Protein AF-A0A6J8AVS1-F1 (afdb_monomer_lite)

Sequence (166 aa):
MSWNGSTTWIQAYTCNLENTSKINKPSDDSGCTNNATLWKTDASVERCPTADWITPVIAAFYMMLTNWLLLNIVIAMFSSRFERIQQKSEQKWRYYRHSVVIDYEHRIPSPLNFPFRILSVINYTTKHECCPCLGKKTQGNMENMLRKQRQFAKEIIEEEKHRNTK

Organism: Mytilus coruscus (NCBI:txid42192)

pLDDT: mean 72.13, std 14.32, range [34.81, 95.12]

InterPro domains:
  IPR050927 Transient receptor potential cation channel M [PTHR13800] (29-152)
  IPR056336 Calcium channel YVC1-like, C-terminal transmembrane domain [PF23317] (51-104)

Foldseek 3Di:
DDDPPPCVVVCVVVVVVVVVVVVPDDDPDAAEDCDPVPVVPDVRHHHPDDPPPVVVVVVVVVVVCVVVVVCVVVVVVCVVVCVVVVVVVVVVVVLVVVVVVVVVVVPDDPPCNVVVVVVVVVVCVVCCVPDVPPPPPVVVVVVVSVVVVVVVVVVVVVVVVVVVVD

Secondary structure (DSSP, 8-state):
-----SSHHHHHHHHHHHHHHHTTS--SS--EE--TTHHHH-TTSEEPPP--THHHHHHHHHHHHHHHHHHHHHHHHHHHHHHHHHHHHHHHHHHHHHHHHHHHHHSPPTTTHHHHHHHHHHHHHHHHTT-TTTTHHHHHHHHHHHHHHHHHHHHHHHHHHHHH--

Structure (mmCIF, N/CA/C/O backbone):
data_AF-A0A6J8AVS1-F1
#
_entry.id   AF-A0A6J8AVS1-F1
#
loop_
_atom_site.group_PDB
_atom_site.id
_atom_site.type_symbol
_atom_site.label_atom_id
_atom_site.label_alt_id
_atom_site.label_comp_id
_atom_site.label_asym_id
_atom_site.label_entity_id
_atom_site.label_seq_id
_atom_site.pdbx_PDB_ins_code
_atom_site.Cartn_x
_atom_site.Cartn_y
_atom_site.Cartn_z
_atom_site.occupancy
_atom_site.B_iso_or_equiv
_atom_site.auth_seq_id
_atom_site.auth_comp_id
_atom_site.auth_asym_id
_atom_site.auth_atom_id
_atom_site.pdbx_PDB_model_num
ATOM 1 N N . MET A 1 1 ? 16.520 35.085 -11.292 1.00 43.22 1 MET A N 1
ATOM 2 C CA . MET A 1 1 ? 16.079 33.714 -10.959 1.00 43.22 1 MET A CA 1
ATOM 3 C C . MET A 1 1 ? 15.176 33.206 -12.070 1.00 43.22 1 MET A C 1
ATOM 5 O O . MET A 1 1 ? 14.016 33.579 -12.100 1.00 43.22 1 MET A O 1
ATOM 9 N N . SER A 1 2 ? 15.682 32.369 -12.969 1.00 34.81 2 SER A N 1
ATOM 10 C CA . SER A 1 2 ? 14.873 31.294 -13.551 1.00 34.81 2 SER A CA 1
ATOM 11 C C . SER A 1 2 ? 15.814 30.222 -14.077 1.00 34.81 2 SER A C 1
ATOM 13 O O . SER A 1 2 ? 16.728 30.484 -14.855 1.00 34.81 2 SER A O 1
ATOM 15 N N . TRP A 1 3 ? 15.604 29.029 -13.549 1.00 43.34 3 TRP A N 1
ATOM 16 C CA . TRP A 1 3 ? 16.320 27.807 -13.841 1.00 43.34 3 TRP A CA 1
ATOM 17 C C . TRP A 1 3 ? 16.033 27.348 -15.273 1.00 43.34 3 TRP A C 1
ATOM 19 O O . TRP A 1 3 ? 14.910 26.957 -15.558 1.00 43.34 3 TRP A O 1
ATOM 29 N N . ASN A 1 4 ? 17.049 27.310 -16.136 1.00 40.53 4 ASN A N 1
ATOM 30 C CA . ASN A 1 4 ? 17.032 26.506 -17.364 1.00 40.53 4 ASN A CA 1
ATOM 31 C C . ASN A 1 4 ? 18.057 25.370 -17.221 1.00 40.53 4 ASN A C 1
ATOM 33 O O . ASN A 1 4 ? 19.036 25.283 -17.951 1.00 40.53 4 ASN A O 1
ATOM 37 N N . GLY A 1 5 ? 17.856 24.529 -16.203 1.00 47.66 5 GLY A N 1
ATOM 38 C CA . GLY A 1 5 ? 18.714 23.382 -15.881 1.00 47.66 5 GLY A CA 1
ATOM 39 C C . GLY A 1 5 ? 18.249 22.053 -16.484 1.00 47.66 5 GLY A C 1
ATOM 40 O O . GLY A 1 5 ? 18.696 21.004 -16.033 1.00 47.66 5 GLY A O 1
ATOM 41 N N . SER A 1 6 ? 17.334 22.067 -17.460 1.00 53.06 6 SER A N 1
ATOM 42 C CA . SER A 1 6 ? 16.682 20.836 -17.949 1.00 53.06 6 SER A CA 1
ATOM 43 C C . SER A 1 6 ? 16.714 20.648 -19.469 1.00 53.06 6 SER A C 1
ATOM 45 O O . SER A 1 6 ? 16.380 19.567 -19.943 1.00 53.06 6 SER A O 1
ATOM 47 N N . THR A 1 7 ? 17.167 21.635 -20.248 1.00 55.84 7 THR A N 1
ATOM 48 C CA . THR A 1 7 ? 17.298 21.500 -21.712 1.00 55.84 7 THR A CA 1
ATOM 49 C C . THR A 1 7 ? 18.702 21.098 -22.159 1.00 55.84 7 THR A C 1
ATOM 51 O O . THR A 1 7 ? 18.880 20.713 -23.309 1.00 55.84 7 THR A O 1
ATOM 54 N N . THR A 1 8 ? 19.695 21.109 -21.266 1.00 58.44 8 THR A N 1
ATOM 55 C CA . THR A 1 8 ? 21.106 20.883 -21.621 1.00 58.44 8 THR A CA 1
ATOM 56 C C . THR A 1 8 ? 21.392 19.454 -22.073 1.00 58.44 8 THR A C 1
ATOM 58 O O . THR A 1 8 ? 22.116 19.269 -23.044 1.00 58.44 8 THR A O 1
ATOM 61 N N . TRP A 1 9 ? 20.789 18.441 -21.446 1.00 55.81 9 TRP A N 1
ATOM 62 C CA . TRP A 1 9 ? 21.009 17.044 -21.838 1.00 55.81 9 TRP A CA 1
ATOM 63 C C . TRP A 1 9 ? 20.264 16.686 -23.126 1.00 55.81 9 TRP A C 1
ATOM 65 O O . TRP A 1 9 ? 20.851 16.073 -24.006 1.00 55.81 9 TRP A O 1
ATOM 75 N N . ILE A 1 10 ? 19.007 17.116 -23.292 1.00 56.44 10 ILE A N 1
ATOM 76 C CA . ILE A 1 10 ? 18.234 16.842 -24.517 1.00 56.44 10 ILE A CA 1
ATOM 77 C C . ILE A 1 10 ? 18.829 17.600 -25.713 1.00 56.44 10 ILE A C 1
ATOM 79 O O . ILE A 1 10 ? 18.977 16.998 -26.771 1.00 56.44 10 ILE A O 1
ATOM 83 N N . GLN A 1 11 ? 19.260 18.861 -25.539 1.00 56.09 11 GLN A N 1
ATOM 84 C CA . GLN A 1 11 ? 20.014 19.590 -26.571 1.00 56.09 11 GLN A CA 1
ATOM 85 C C . GLN A 1 11 ? 21.387 18.964 -26.841 1.00 56.09 11 GLN A C 1
ATOM 87 O O . GLN A 1 11 ? 21.828 18.977 -27.984 1.00 56.09 11 GLN A O 1
ATOM 92 N N . ALA A 1 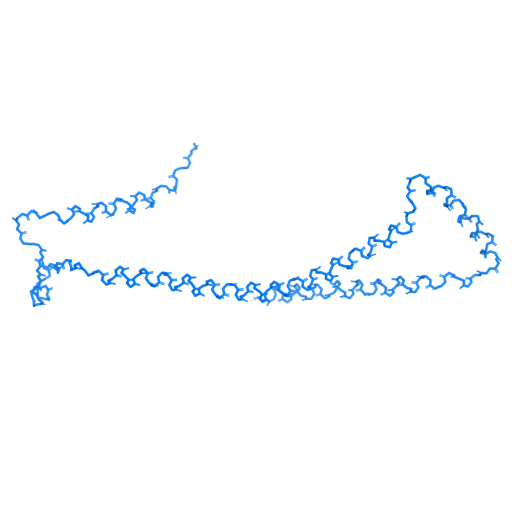12 ? 22.058 18.381 -25.842 1.00 56.91 12 ALA A N 1
ATOM 93 C CA . ALA A 1 12 ? 23.293 17.633 -26.070 1.00 56.91 12 ALA A CA 1
ATOM 94 C C . ALA A 1 12 ? 23.039 16.348 -26.876 1.00 56.91 12 ALA A C 1
ATOM 96 O O . ALA A 1 12 ? 23.801 16.058 -27.792 1.00 56.91 12 ALA A O 1
ATOM 97 N N . TYR A 1 13 ? 21.953 15.615 -26.608 1.00 59.22 13 TYR A N 1
ATOM 98 C CA . TYR A 1 13 ? 21.587 14.418 -27.373 1.00 59.22 13 TYR A CA 1
ATOM 99 C C . TYR A 1 13 ? 21.151 14.742 -28.811 1.00 59.22 13 TYR A C 1
ATOM 101 O O . TYR A 1 13 ? 21.580 14.051 -29.734 1.00 59.22 13 TYR A O 1
ATOM 109 N N . THR A 1 14 ? 20.364 15.801 -29.039 1.00 60.94 14 THR A N 1
ATOM 110 C CA . THR A 1 14 ? 19.977 16.212 -30.403 1.00 60.94 14 THR A CA 1
ATOM 111 C C . THR A 1 14 ? 21.140 16.823 -31.183 1.00 60.94 14 THR A C 1
ATOM 113 O O . THR A 1 14 ? 21.287 16.529 -32.366 1.00 60.94 14 THR A O 1
ATOM 116 N N . CYS A 1 15 ? 22.031 17.575 -30.528 1.00 55.81 15 CYS A N 1
ATOM 117 C CA . CYS A 1 15 ? 23.259 18.073 -31.154 1.00 55.81 15 CYS A CA 1
ATOM 118 C C . CYS A 1 15 ? 24.214 16.920 -31.524 1.00 55.81 15 CYS A C 1
ATOM 120 O O . CYS A 1 15 ? 24.827 16.953 -32.584 1.00 55.81 15 CYS A O 1
ATOM 122 N N . ASN A 1 16 ? 24.290 15.854 -30.716 1.00 55.53 16 ASN A N 1
ATOM 123 C CA . ASN A 1 16 ? 25.133 14.683 -30.998 1.00 55.53 16 ASN A CA 1
ATOM 124 C C . ASN A 1 16 ? 24.580 13.801 -32.147 1.00 55.53 16 ASN A C 1
ATOM 126 O O . ASN A 1 16 ? 25.341 13.266 -32.956 1.00 55.53 16 ASN A O 1
ATOM 130 N N . LEU A 1 17 ? 23.252 13.712 -32.290 1.00 55.28 17 LEU A N 1
ATOM 131 C CA . LEU A 1 17 ? 22.597 13.076 -33.447 1.00 55.28 17 LEU A CA 1
ATOM 132 C C . LEU A 1 17 ? 22.818 13.857 -34.753 1.00 55.28 17 LEU A C 1
ATOM 134 O O . LEU A 1 17 ? 23.035 13.260 -35.805 1.00 55.28 17 LEU A O 1
ATOM 138 N N . GLU A 1 18 ? 22.828 15.190 -34.703 1.00 47.97 18 GLU A N 1
ATOM 139 C CA . GLU A 1 18 ? 23.113 16.001 -35.890 1.00 47.97 18 GLU A CA 1
ATOM 140 C C . GLU A 1 18 ? 24.612 15.997 -36.253 1.00 47.97 18 GLU A C 1
ATOM 142 O O . GLU A 1 18 ? 24.965 15.972 -37.435 1.00 47.97 18 GLU A O 1
ATOM 147 N N . ASN A 1 19 ? 25.508 15.901 -35.264 1.00 46.56 19 ASN A N 1
ATOM 148 C CA . ASN A 1 19 ? 26.958 15.821 -35.483 1.00 46.56 19 ASN A CA 1
ATOM 149 C C . ASN A 1 19 ? 27.398 14.482 -36.106 1.00 46.56 19 ASN A C 1
ATOM 151 O O . ASN A 1 19 ? 28.250 14.461 -36.993 1.00 46.56 19 ASN A O 1
ATOM 155 N N . THR A 1 20 ? 26.766 13.366 -35.730 1.00 50.06 20 THR A N 1
ATOM 156 C CA . THR A 1 20 ? 27.009 12.052 -36.365 1.00 50.06 20 THR A CA 1
ATOM 157 C C . THR A 1 20 ? 26.531 11.995 -37.821 1.00 50.06 20 THR A C 1
ATOM 159 O O . THR A 1 20 ? 27.109 11.268 -38.632 1.00 50.06 20 THR A O 1
ATOM 162 N N . SER A 1 21 ? 25.541 12.815 -38.197 1.00 53.16 21 SER A N 1
ATOM 163 C CA . SER A 1 21 ? 25.112 12.955 -39.596 1.00 53.16 21 SER A CA 1
ATOM 164 C C . SER A 1 21 ? 26.088 13.780 -40.455 1.00 53.16 21 SER A C 1
ATOM 166 O O . SER A 1 21 ? 26.236 13.502 -41.644 1.00 53.16 21 SER A O 1
ATOM 168 N N . LYS A 1 22 ? 26.800 14.760 -39.868 1.00 43.81 22 LYS A N 1
ATOM 169 C CA . LYS A 1 22 ? 27.745 15.638 -40.588 1.00 43.81 22 LYS A CA 1
ATOM 170 C C . LYS A 1 22 ? 29.179 15.115 -40.673 1.00 43.81 22 LYS A C 1
ATOM 172 O O . LYS A 1 22 ? 29.875 15.495 -41.609 1.00 43.81 22 LYS A O 1
ATOM 177 N N . ILE A 1 23 ? 29.605 14.226 -39.774 1.00 51.81 23 ILE A N 1
ATOM 178 C CA . ILE A 1 23 ? 30.913 13.546 -39.879 1.00 51.81 23 ILE A CA 1
ATOM 179 C C . ILE A 1 23 ? 30.931 12.546 -41.059 1.00 51.81 23 ILE A C 1
ATOM 181 O O . ILE A 1 23 ? 31.988 12.238 -41.592 1.00 51.81 23 ILE A O 1
ATOM 185 N N . ASN A 1 24 ? 29.761 12.115 -41.550 1.00 54.03 24 ASN A N 1
ATOM 186 C CA . ASN A 1 24 ? 29.617 11.203 -42.694 1.00 54.03 24 ASN A CA 1
ATOM 187 C C . ASN A 1 24 ? 29.391 11.912 -44.047 1.00 54.03 24 ASN A C 1
ATOM 189 O O . ASN A 1 24 ? 28.766 11.347 -44.945 1.00 54.03 24 ASN A O 1
ATOM 193 N N . LYS A 1 25 ? 29.864 13.154 -44.222 1.00 38.75 25 LYS A N 1
ATOM 194 C CA . LYS A 1 25 ? 29.888 13.792 -45.548 1.00 38.75 25 LYS A CA 1
ATOM 195 C C . LYS A 1 25 ? 31.285 13.612 -46.155 1.00 38.75 25 LYS A C 1
ATOM 197 O O . LYS A 1 25 ? 32.230 14.154 -45.587 1.00 38.75 25 LYS A O 1
ATOM 202 N N . PRO A 1 26 ? 31.446 12.882 -47.275 1.00 43.34 26 PRO A N 1
ATOM 203 C CA . PRO A 1 26 ? 32.766 12.639 -47.834 1.00 43.34 26 PRO A CA 1
ATOM 204 C C . PRO A 1 26 ? 33.290 13.931 -48.469 1.00 43.34 26 PRO A C 1
ATOM 206 O O . PRO A 1 26 ? 32.757 14.413 -49.469 1.00 43.34 26 PRO A O 1
ATOM 209 N N . SER A 1 27 ? 34.327 14.507 -47.864 1.00 42.28 27 SER A N 1
ATOM 210 C CA . SER A 1 27 ? 35.405 15.117 -48.636 1.00 42.28 27 SER A CA 1
ATOM 211 C C . SER A 1 27 ? 36.085 13.995 -49.410 1.00 42.28 27 SER A C 1
ATOM 213 O O . SER A 1 27 ? 36.354 12.936 -48.845 1.00 42.28 27 SER A O 1
ATOM 215 N N . ASP A 1 28 ? 36.297 14.212 -50.697 1.00 51.41 28 ASP A N 1
ATOM 216 C CA . ASP A 1 28 ? 36.948 13.278 -51.608 1.00 51.41 28 ASP A CA 1
ATOM 217 C C . ASP A 1 28 ? 38.433 13.113 -51.212 1.00 51.41 28 ASP A C 1
ATOM 219 O O . ASP A 1 28 ? 39.284 13.829 -51.723 1.00 51.41 28 ASP A O 1
ATOM 223 N N . ASP A 1 29 ? 38.710 12.293 -50.185 1.00 50.62 29 ASP A N 1
ATOM 224 C CA . ASP A 1 29 ? 39.892 11.425 -50.053 1.00 50.62 29 ASP A CA 1
ATOM 225 C C . ASP A 1 29 ? 39.761 10.476 -48.830 1.00 50.62 29 ASP A C 1
ATOM 227 O O . ASP A 1 29 ? 39.445 10.883 -47.712 1.00 50.62 29 ASP A O 1
ATOM 231 N N . SER A 1 30 ? 39.969 9.183 -49.083 1.00 66.00 30 SER A N 1
ATOM 232 C CA . SER A 1 30 ? 39.959 7.988 -48.210 1.00 66.00 30 SER A CA 1
ATOM 233 C C . SER A 1 30 ? 40.000 8.151 -46.670 1.00 66.00 30 SER A C 1
ATOM 235 O O . SER A 1 30 ? 41.069 8.326 -46.089 1.00 66.00 30 SER A O 1
ATOM 237 N N . GLY A 1 31 ? 38.873 7.926 -45.981 1.00 72.25 31 GLY A N 1
ATOM 238 C CA . GLY A 1 31 ? 38.821 7.910 -44.504 1.00 72.25 31 GLY A CA 1
ATOM 239 C C . GLY A 1 31 ? 38.296 6.630 -43.843 1.00 72.25 31 GLY A C 1
ATOM 240 O O . GLY A 1 31 ? 38.308 6.537 -42.620 1.00 72.25 31 GLY A O 1
ATOM 241 N N . CYS A 1 32 ? 37.815 5.638 -44.599 1.00 75.00 32 CYS A N 1
ATOM 242 C CA . CYS A 1 32 ? 37.415 4.352 -44.027 1.00 75.00 32 CYS A CA 1
ATOM 243 C C . CYS A 1 32 ? 37.595 3.201 -45.028 1.00 75.00 32 CYS A C 1
ATOM 245 O O . CYS A 1 32 ? 37.513 3.402 -46.241 1.00 75.00 32 CYS A O 1
ATOM 247 N N . THR A 1 33 ? 37.846 1.983 -44.537 1.00 83.00 33 THR A N 1
ATOM 248 C CA . THR A 1 33 ? 38.022 0.780 -45.375 1.00 83.00 33 THR A CA 1
ATOM 249 C C . THR A 1 33 ? 37.132 -0.376 -44.922 1.00 83.00 33 THR A C 1
ATOM 251 O O . THR A 1 33 ? 36.891 -0.579 -43.731 1.00 83.00 33 THR A O 1
ATOM 254 N N . ASN A 1 34 ? 36.659 -1.175 -45.882 1.00 81.75 34 ASN A N 1
ATOM 255 C CA . ASN A 1 34 ? 35.909 -2.411 -45.625 1.00 81.75 34 ASN A CA 1
ATOM 256 C C . ASN A 1 34 ? 36.817 -3.653 -45.573 1.00 81.75 34 ASN A C 1
ATOM 258 O O . ASN A 1 34 ? 36.364 -4.737 -45.204 1.00 81.75 34 ASN A O 1
ATOM 262 N N . ASN A 1 35 ? 38.097 -3.521 -45.943 1.00 84.06 35 ASN A N 1
ATOM 263 C CA . ASN A 1 35 ? 39.018 -4.651 -45.988 1.00 84.06 35 ASN A CA 1
ATOM 264 C C . ASN A 1 35 ? 39.557 -4.987 -44.587 1.00 84.06 35 ASN A C 1
ATOM 266 O O . ASN A 1 35 ? 40.221 -4.166 -43.957 1.00 84.06 35 ASN A O 1
ATOM 270 N N . ALA A 1 36 ? 39.286 -6.216 -44.128 1.00 81.38 36 ALA A N 1
ATOM 271 C CA . ALA A 1 36 ? 39.588 -6.718 -42.787 1.00 81.38 36 ALA A CA 1
ATOM 272 C C . ALA A 1 36 ? 41.060 -6.637 -42.378 1.00 8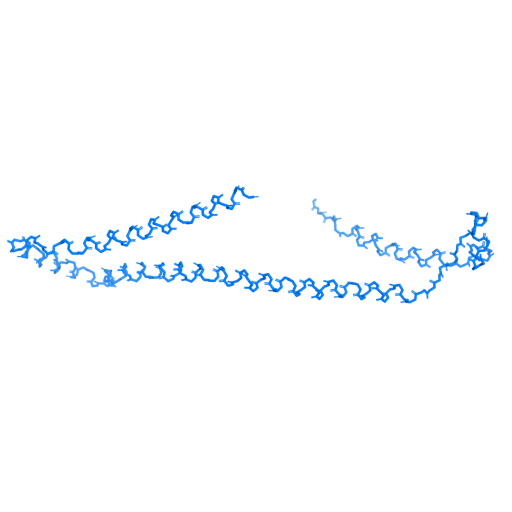1.38 36 ALA A C 1
ATOM 274 O O . ALA A 1 36 ? 41.344 -6.507 -41.191 1.00 81.38 36 ALA A O 1
ATOM 275 N N . THR A 1 37 ? 41.990 -6.755 -43.321 1.00 83.69 37 THR A N 1
ATOM 276 C CA . THR A 1 37 ? 43.420 -6.637 -43.028 1.00 83.69 37 THR A CA 1
ATOM 277 C C . THR A 1 37 ? 43.840 -5.183 -42.863 1.00 83.69 37 THR A C 1
ATOM 279 O O . THR A 1 37 ? 44.623 -4.898 -41.969 1.00 83.69 37 THR A O 1
ATOM 282 N N . LEU A 1 38 ? 43.270 -4.259 -43.638 1.00 82.19 38 LEU A N 1
ATOM 283 C CA . LEU A 1 38 ? 43.750 -2.880 -43.740 1.00 82.19 38 LEU A CA 1
ATOM 284 C C . LEU A 1 38 ? 43.465 -2.045 -42.474 1.00 82.19 38 LEU A C 1
ATOM 286 O O . LEU A 1 38 ? 44.377 -1.414 -41.954 1.00 82.19 38 LEU A O 1
ATOM 290 N N . TRP A 1 39 ? 42.250 -2.119 -41.911 1.00 79.88 39 TRP A N 1
ATOM 291 C CA . TRP A 1 39 ? 41.908 -1.427 -40.648 1.00 79.88 39 TRP A CA 1
ATOM 292 C C . TRP A 1 39 ? 42.469 -2.114 -39.394 1.00 79.88 39 TRP A C 1
ATOM 294 O O . TRP A 1 39 ? 42.416 -1.562 -38.300 1.00 79.88 39 TRP A O 1
ATOM 304 N N . LYS A 1 40 ? 42.979 -3.347 -39.519 1.00 82.06 40 LYS A N 1
ATOM 305 C CA . LYS A 1 40 ? 43.652 -4.048 -38.412 1.00 82.06 40 LYS A CA 1
ATOM 306 C C . LYS A 1 40 ? 45.137 -3.725 -38.334 1.00 82.06 40 LYS A C 1
ATOM 308 O O . LYS A 1 40 ? 45.706 -3.808 -37.250 1.00 82.06 40 LYS A O 1
ATOM 313 N N . THR A 1 41 ? 45.770 -3.439 -39.470 1.00 84.06 41 THR A N 1
ATOM 314 C CA . THR A 1 41 ? 47.216 -3.207 -39.556 1.00 84.06 41 THR A CA 1
ATOM 315 C C . THR A 1 41 ? 47.595 -1.734 -39.501 1.00 84.06 41 THR A C 1
ATOM 317 O O . THR A 1 41 ? 48.700 -1.431 -39.066 1.00 84.06 41 THR A O 1
ATOM 320 N N . ASP A 1 42 ? 46.709 -0.833 -39.927 1.00 78.38 42 ASP A N 1
ATOM 321 C CA . ASP A 1 42 ? 46.964 0.606 -39.948 1.00 78.38 42 ASP A CA 1
ATOM 322 C C . ASP A 1 42 ? 45.954 1.347 -39.059 1.00 78.38 42 ASP A C 1
ATOM 324 O O . ASP A 1 42 ? 44.748 1.293 -39.291 1.00 78.38 42 ASP A O 1
ATOM 328 N N . ALA A 1 43 ? 46.455 2.033 -38.028 1.00 75.94 43 ALA A N 1
ATOM 329 C CA . ALA A 1 43 ? 45.640 2.784 -37.072 1.00 75.94 43 ALA A CA 1
ATOM 330 C C . ALA A 1 43 ? 45.113 4.119 -37.633 1.00 75.94 43 ALA A C 1
ATOM 332 O O . ALA A 1 43 ? 44.282 4.758 -36.991 1.00 75.94 43 ALA A O 1
ATOM 333 N N . SER A 1 44 ? 45.596 4.552 -38.804 1.00 74.88 44 SER A N 1
ATOM 334 C CA . SER A 1 44 ? 45.118 5.759 -39.490 1.00 74.88 44 SER A CA 1
ATOM 335 C C . SER A 1 44 ? 43.838 5.533 -40.305 1.00 74.88 44 SER A C 1
ATOM 337 O O . SER A 1 44 ? 43.216 6.501 -40.738 1.00 74.88 44 SER A O 1
ATOM 339 N N . VAL A 1 45 ? 43.421 4.273 -40.489 1.00 79.19 45 VAL A N 1
ATOM 340 C CA . VAL A 1 45 ? 42.260 3.901 -41.305 1.00 79.19 45 VAL A CA 1
ATOM 341 C C . VAL A 1 45 ? 41.190 3.242 -40.440 1.00 79.19 45 VAL A C 1
ATOM 343 O O . VAL A 1 45 ? 41.375 2.142 -39.921 1.00 79.19 45 VAL A O 1
ATOM 346 N N . GLU A 1 46 ? 40.029 3.884 -40.328 1.00 80.31 46 GLU A N 1
ATOM 347 C CA . GLU A 1 46 ? 38.909 3.358 -39.546 1.00 80.31 46 GLU A CA 1
ATOM 348 C C . GLU A 1 46 ? 38.030 2.395 -40.369 1.00 80.31 46 GLU A C 1
ATOM 350 O O . GLU A 1 46 ? 37.965 2.445 -41.604 1.00 80.31 46 GLU A O 1
ATOM 355 N N . ARG A 1 47 ? 37.340 1.468 -39.697 1.00 80.25 47 ARG A N 1
ATOM 356 C CA . ARG A 1 47 ? 36.371 0.581 -40.354 1.00 80.25 47 ARG A CA 1
ATOM 357 C C . ARG A 1 47 ? 35.119 1.380 -40.715 1.00 80.25 47 ARG A C 1
ATOM 359 O O . ARG A 1 47 ? 34.529 2.013 -39.847 1.00 80.25 47 ARG A O 1
ATOM 366 N N . CYS A 1 48 ? 34.663 1.288 -41.966 1.00 82.50 48 CYS A N 1
ATOM 367 C CA . CYS A 1 48 ? 33.433 1.975 -42.362 1.00 82.50 48 CYS A CA 1
ATOM 368 C C . CYS A 1 48 ? 32.225 1.476 -41.539 1.00 82.50 48 CYS A C 1
ATOM 370 O O . CYS A 1 48 ? 32.097 0.260 -41.319 1.00 82.50 48 CYS A O 1
ATOM 372 N N . PRO A 1 49 ? 31.317 2.377 -41.109 1.00 74.69 49 PRO A N 1
ATOM 373 C CA . PRO A 1 49 ? 30.091 1.984 -40.431 1.00 74.69 49 PRO A CA 1
ATOM 374 C C . PRO A 1 49 ? 29.283 1.077 -41.361 1.00 74.69 49 PRO A C 1
ATOM 376 O O . PRO A 1 49 ? 28.872 1.465 -42.452 1.00 74.69 49 PRO A O 1
ATOM 379 N N . THR A 1 50 ? 29.087 -0.166 -40.934 1.00 74.88 50 THR A N 1
ATOM 380 C CA . THR A 1 50 ? 28.246 -1.131 -41.644 1.00 74.88 50 THR A CA 1
ATOM 381 C C . THR A 1 50 ? 26.823 -0.926 -41.143 1.00 74.88 50 THR A C 1
ATOM 383 O O . THR A 1 50 ? 26.577 -0.927 -39.937 1.00 74.88 50 THR A O 1
ATOM 386 N N . ALA A 1 51 ? 25.895 -0.644 -42.060 1.00 68.62 51 ALA A N 1
ATOM 387 C CA . ALA A 1 51 ? 24.493 -0.402 -41.738 1.00 68.62 51 ALA A CA 1
ATOM 388 C C . ALA A 1 51 ? 23.796 -1.724 -41.375 1.00 68.62 51 ALA A C 1
ATOM 390 O O . ALA A 1 51 ? 23.016 -2.277 -42.149 1.00 68.62 51 ALA A O 1
ATOM 391 N N . ASP A 1 52 ? 24.097 -2.240 -40.187 1.00 84.06 52 ASP A N 1
ATOM 392 C CA . ASP A 1 52 ? 23.503 -3.466 -39.675 1.00 84.06 52 ASP A CA 1
ATOM 393 C C . ASP A 1 52 ? 22.165 -3.145 -39.008 1.00 84.06 52 ASP A C 1
ATOM 395 O O . ASP A 1 52 ? 22.095 -2.730 -37.852 1.00 84.06 52 ASP A O 1
ATOM 399 N N . TRP A 1 53 ? 21.076 -3.374 -39.744 1.00 85.62 53 TRP A N 1
ATOM 400 C CA . TRP A 1 53 ? 19.695 -3.248 -39.257 1.00 85.62 53 TRP A CA 1
ATOM 401 C C . TRP A 1 53 ? 19.375 -4.203 -38.093 1.00 85.62 53 TRP A C 1
ATOM 403 O O . TRP A 1 53 ? 18.431 -3.984 -37.339 1.00 85.62 53 TRP A O 1
ATOM 413 N N . ILE A 1 54 ? 20.184 -5.247 -37.914 1.00 91.50 54 ILE A N 1
ATOM 414 C CA . ILE A 1 54 ? 20.034 -6.240 -36.850 1.00 91.50 54 ILE A CA 1
ATOM 415 C C . ILE A 1 54 ? 20.277 -5.602 -35.474 1.00 91.50 54 ILE A C 1
ATOM 417 O O . ILE A 1 54 ? 19.536 -5.871 -34.531 1.00 91.50 54 ILE A O 1
ATOM 421 N N . THR A 1 55 ? 21.263 -4.711 -35.357 1.00 89.94 55 THR A N 1
ATOM 422 C CA . THR A 1 55 ? 21.621 -4.040 -34.098 1.00 89.94 55 THR A CA 1
ATOM 423 C C . THR A 1 55 ? 20.460 -3.235 -33.491 1.00 89.94 55 THR A C 1
ATOM 425 O O . THR A 1 55 ? 20.118 -3.487 -32.331 1.00 89.94 55 THR A O 1
ATOM 428 N N . PRO A 1 56 ? 19.785 -2.319 -34.221 1.00 91.12 56 PRO A N 1
ATOM 429 C CA . PRO A 1 56 ? 18.620 -1.617 -33.685 1.00 91.12 56 PRO A CA 1
ATOM 430 C C . PRO A 1 56 ? 17.419 -2.545 -33.452 1.00 91.12 56 PRO A C 1
ATOM 432 O O . PRO A 1 56 ? 16.660 -2.312 -32.513 1.00 91.12 56 PRO A O 1
ATOM 435 N N . VAL A 1 57 ? 17.255 -3.619 -34.235 1.00 93.50 57 VAL A N 1
ATOM 436 C CA . VAL A 1 57 ? 16.172 -4.599 -34.029 1.00 93.50 57 VAL A CA 1
ATOM 437 C C . VAL A 1 57 ? 16.358 -5.381 -32.728 1.00 93.50 57 VAL A C 1
ATOM 439 O O . VAL A 1 57 ? 15.415 -5.498 -31.944 1.00 93.50 57 VAL A O 1
ATOM 442 N N . ILE A 1 58 ? 17.572 -5.864 -32.448 1.00 94.06 58 ILE A N 1
ATOM 443 C CA . ILE A 1 58 ? 17.889 -6.544 -31.186 1.00 94.06 58 ILE A CA 1
ATOM 444 C C . ILE A 1 58 ? 17.734 -5.575 -30.010 1.00 94.06 58 ILE A C 1
ATOM 446 O O . ILE A 1 58 ? 17.157 -5.950 -28.991 1.00 94.06 58 ILE A O 1
ATOM 450 N N . ALA A 1 59 ? 18.184 -4.324 -30.147 1.00 91.94 59 ALA A N 1
ATOM 451 C CA . ALA A 1 59 ? 18.023 -3.309 -29.107 1.00 91.94 59 ALA A CA 1
ATOM 452 C C . ALA A 1 59 ? 16.541 -3.000 -28.813 1.00 91.94 59 ALA A C 1
ATOM 454 O O . ALA A 1 59 ? 16.145 -2.926 -27.648 1.00 91.94 59 ALA A O 1
ATOM 455 N N . ALA A 1 60 ? 15.700 -2.880 -29.847 1.00 93.31 60 ALA A N 1
ATOM 456 C CA . ALA A 1 60 ? 14.259 -2.676 -29.695 1.00 93.31 60 ALA A CA 1
ATOM 457 C C . ALA A 1 60 ? 13.585 -3.872 -29.007 1.00 93.31 60 ALA A C 1
ATOM 459 O O . ALA A 1 60 ? 12.788 -3.695 -28.083 1.00 93.31 60 ALA A O 1
ATOM 460 N N . PHE A 1 61 ? 13.949 -5.094 -29.404 1.00 95.12 61 PHE A N 1
ATOM 461 C CA . PHE A 1 61 ? 13.429 -6.313 -28.793 1.00 95.12 61 PHE A CA 1
ATOM 462 C C . PHE A 1 61 ? 13.891 -6.469 -27.339 1.00 95.12 61 PHE A C 1
ATOM 464 O O . PHE A 1 61 ? 13.089 -6.821 -26.481 1.00 95.12 61 PHE A O 1
ATOM 471 N N . TYR A 1 62 ? 15.143 -6.129 -27.027 1.00 94.31 62 TYR A N 1
ATOM 472 C CA . TYR A 1 62 ? 15.669 -6.117 -25.661 1.00 94.31 62 TYR A CA 1
ATOM 473 C C . TYR A 1 62 ? 14.897 -5.143 -24.761 1.00 94.31 62 TYR A C 1
ATOM 475 O O . TYR A 1 62 ? 14.476 -5.510 -23.660 1.00 94.31 62 TYR A O 1
ATOM 483 N N . MET A 1 63 ? 14.646 -3.921 -25.242 1.00 92.75 63 MET A N 1
ATOM 484 C CA . MET A 1 63 ? 13.829 -2.934 -24.529 1.00 92.75 63 MET A CA 1
ATOM 485 C C . MET A 1 63 ? 12.391 -3.436 -24.335 1.00 92.75 63 MET A C 1
ATOM 487 O O . MET A 1 63 ? 11.832 -3.318 -23.247 1.00 92.75 63 MET A O 1
ATOM 491 N N . MET A 1 64 ? 11.790 -4.046 -25.359 1.00 91.44 64 MET A N 1
ATOM 492 C CA . MET A 1 64 ? 10.427 -4.581 -25.299 1.00 91.44 64 MET A CA 1
ATOM 493 C C . MET A 1 64 ? 10.303 -5.763 -24.327 1.00 91.44 64 MET A C 1
ATOM 495 O O . MET A 1 64 ? 9.411 -5.766 -23.479 1.00 91.44 64 MET A O 1
ATOM 499 N N . LEU A 1 65 ? 11.212 -6.737 -24.408 1.00 92.38 65 LEU A N 1
ATOM 500 C CA . LEU A 1 65 ? 11.255 -7.893 -23.514 1.00 92.38 65 LEU A CA 1
ATOM 501 C C . LEU A 1 65 ? 11.456 -7.471 -22.068 1.00 92.38 65 LEU A C 1
ATOM 503 O O . LEU A 1 65 ? 10.746 -7.961 -21.196 1.00 92.38 65 LEU A O 1
ATOM 507 N N . THR A 1 66 ? 12.387 -6.548 -21.819 1.00 93.81 66 THR A N 1
ATOM 508 C CA . THR A 1 66 ? 12.636 -6.037 -20.471 1.00 93.81 66 THR A CA 1
ATOM 509 C C . THR A 1 66 ? 11.372 -5.407 -19.914 1.00 93.81 66 THR A C 1
ATOM 511 O O . THR A 1 66 ? 10.989 -5.741 -18.804 1.00 93.81 66 THR A O 1
ATOM 514 N N . ASN A 1 67 ? 10.668 -4.583 -20.693 1.00 89.38 67 ASN A N 1
ATOM 515 C CA . ASN A 1 67 ? 9.419 -3.959 -20.262 1.00 89.38 67 ASN A CA 1
ATOM 516 C C . ASN A 1 67 ? 8.295 -4.976 -20.009 1.00 89.38 67 ASN A C 1
ATOM 518 O O . ASN A 1 67 ? 7.624 -4.899 -18.983 1.00 89.38 67 ASN A O 1
ATOM 522 N N . TRP A 1 68 ? 8.097 -5.954 -20.894 1.00 93.62 68 TRP A N 1
ATOM 523 C CA . TRP A 1 68 ? 7.058 -6.974 -20.718 1.00 93.62 68 TRP A CA 1
ATOM 524 C C . TRP A 1 68 ? 7.356 -7.911 -19.535 1.00 93.62 68 TRP A C 1
ATOM 526 O O . TRP A 1 68 ? 6.471 -8.210 -18.733 1.00 93.62 68 TRP A O 1
ATOM 536 N N . LEU A 1 69 ? 8.620 -8.309 -19.366 1.00 92.19 69 LEU A N 1
ATOM 537 C CA . LEU A 1 69 ? 9.089 -9.106 -18.234 1.00 92.19 69 LEU A CA 1
ATOM 538 C C . LEU A 1 69 ? 8.992 -8.324 -16.918 1.00 92.19 69 LEU A C 1
ATOM 540 O O . LEU A 1 69 ? 8.522 -8.873 -15.921 1.00 92.19 69 LEU A O 1
ATOM 544 N N . LEU A 1 70 ? 9.359 -7.036 -16.914 1.00 89.38 70 LEU A N 1
ATOM 545 C CA . LEU A 1 70 ? 9.212 -6.179 -15.737 1.00 89.38 70 LEU A CA 1
ATOM 546 C C . LEU A 1 70 ? 7.745 -6.056 -15.336 1.00 89.38 70 LEU A C 1
ATOM 548 O O . LEU A 1 70 ? 7.432 -6.208 -14.161 1.00 89.38 70 LEU A O 1
ATOM 552 N N . LEU A 1 71 ? 6.847 -5.807 -16.294 1.00 92.88 71 LEU A N 1
ATOM 553 C CA . LEU A 1 71 ? 5.415 -5.686 -16.025 1.00 92.88 71 LEU A CA 1
ATOM 554 C C . LEU A 1 71 ? 4.859 -6.974 -15.422 1.00 92.88 71 LEU A C 1
ATOM 556 O O . LEU A 1 71 ? 4.168 -6.912 -14.410 1.00 92.88 71 LEU A O 1
ATOM 560 N N . ASN A 1 72 ? 5.226 -8.137 -15.959 1.00 90.81 72 ASN A N 1
ATOM 561 C CA . ASN A 1 72 ? 4.797 -9.424 -15.411 1.00 90.81 72 ASN A CA 1
ATOM 562 C C . ASN A 1 72 ? 5.259 -9.622 -13.957 1.00 90.81 72 ASN A C 1
ATOM 564 O O . ASN A 1 72 ? 4.481 -10.071 -13.115 1.00 90.81 72 ASN A O 1
ATOM 568 N N . ILE A 1 73 ? 6.493 -9.229 -13.628 1.00 90.56 73 ILE A N 1
ATOM 569 C CA . ILE A 1 73 ? 7.025 -9.342 -12.263 1.00 90.56 73 ILE A CA 1
ATOM 570 C C . ILE A 1 73 ? 6.401 -8.292 -11.328 1.00 90.56 73 ILE A C 1
ATOM 572 O O . ILE A 1 73 ? 6.032 -8.611 -10.197 1.00 90.56 73 ILE A O 1
ATOM 576 N N . VAL A 1 74 ? 6.240 -7.047 -11.782 1.00 90.50 74 VAL A N 1
ATOM 577 C CA . VAL A 1 74 ? 5.646 -5.955 -10.994 1.00 90.50 74 VAL A CA 1
ATOM 578 C C . VAL A 1 74 ? 4.181 -6.237 -10.697 1.00 90.50 74 VAL A C 1
ATOM 580 O O . VAL A 1 74 ? 3.766 -6.080 -9.551 1.00 90.50 74 VAL A O 1
ATOM 583 N N . ILE A 1 75 ? 3.411 -6.704 -11.683 1.00 91.50 75 ILE A N 1
ATOM 584 C CA . ILE A 1 75 ? 2.009 -7.088 -11.493 1.00 91.50 75 ILE A CA 1
ATOM 585 C C . ILE A 1 75 ? 1.920 -8.261 -10.511 1.00 91.50 75 ILE A C 1
ATOM 587 O O . ILE A 1 75 ? 1.100 -8.208 -9.599 1.00 91.50 75 ILE A O 1
ATOM 591 N N . ALA A 1 76 ? 2.793 -9.269 -10.625 1.00 90.50 76 ALA A N 1
ATOM 592 C CA . ALA A 1 76 ? 2.832 -10.401 -9.694 1.00 90.50 76 ALA A CA 1
ATOM 593 C C . ALA A 1 76 ? 3.168 -9.980 -8.251 1.00 90.50 76 ALA A C 1
ATOM 595 O O . ALA A 1 76 ? 2.579 -10.479 -7.288 1.00 90.50 76 ALA A O 1
ATOM 596 N N . MET A 1 77 ? 4.092 -9.033 -8.073 1.00 87.19 77 MET A N 1
ATOM 597 C CA . MET A 1 77 ? 4.369 -8.450 -6.761 1.00 87.19 77 MET A CA 1
ATOM 598 C C . MET A 1 77 ? 3.191 -7.618 -6.263 1.00 87.19 77 MET A C 1
ATOM 600 O O . MET A 1 77 ? 2.842 -7.709 -5.088 1.00 87.19 77 MET A O 1
ATOM 604 N N . PHE A 1 78 ? 2.573 -6.823 -7.136 1.00 82.75 78 PHE A N 1
ATOM 605 C CA . PHE A 1 78 ? 1.450 -5.971 -6.780 1.00 82.75 78 PHE A CA 1
ATOM 606 C C . PHE A 1 78 ? 0.241 -6.799 -6.350 1.00 82.75 78 PHE A C 1
ATOM 608 O O . PHE A 1 78 ? -0.272 -6.545 -5.268 1.00 82.75 78 PHE A O 1
ATOM 615 N N . SER A 1 79 ? -0.155 -7.836 -7.092 1.00 83.62 79 SER A N 1
ATOM 616 C CA . SER A 1 79 ? -1.249 -8.737 -6.698 1.00 83.62 79 SER A CA 1
ATOM 617 C C . SER A 1 79 ? -0.964 -9.410 -5.350 1.00 83.62 79 SER A C 1
ATOM 619 O O . SER A 1 79 ? -1.763 -9.324 -4.418 1.00 83.62 79 SER A O 1
ATOM 621 N N . SER A 1 80 ? 0.248 -9.943 -5.180 1.00 81.56 80 SER A N 1
ATOM 622 C CA . SER A 1 80 ? 0.683 -10.609 -3.945 1.00 81.56 80 SER A CA 1
ATOM 623 C C . SER A 1 80 ? 0.830 -9.669 -2.738 1.00 81.56 80 SER A C 1
ATOM 625 O O . SER A 1 80 ? 0.878 -10.115 -1.584 1.00 81.56 80 SER A O 1
ATOM 627 N N . ARG A 1 81 ? 1.022 -8.367 -2.963 1.00 75.19 81 ARG A N 1
ATOM 628 C CA . ARG A 1 81 ? 1.101 -7.343 -1.909 1.00 75.19 81 ARG A CA 1
ATOM 629 C C . ARG A 1 81 ? -0.272 -6.745 -1.626 1.00 75.19 81 ARG A C 1
ATOM 631 O O . ARG A 1 81 ? -0.569 -6.494 -0.461 1.00 75.19 81 ARG A O 1
ATOM 638 N N . PHE A 1 82 ? -1.106 -6.589 -2.649 1.00 74.19 82 PHE A N 1
ATOM 639 C CA . PHE A 1 82 ? -2.472 -6.096 -2.548 1.00 74.19 82 PHE A CA 1
ATOM 640 C C . PHE A 1 82 ? -3.325 -7.026 -1.685 1.00 74.19 82 PHE A C 1
ATOM 642 O O . PHE A 1 82 ? -3.975 -6.541 -0.770 1.00 74.19 82 PHE A O 1
ATOM 649 N N . GLU A 1 83 ? -3.227 -8.349 -1.847 1.00 69.25 83 GLU A N 1
ATOM 650 C CA . GLU A 1 83 ? -3.932 -9.311 -0.980 1.00 69.25 83 GLU A CA 1
ATOM 651 C C . GLU A 1 83 ? -3.548 -9.164 0.501 1.00 69.25 83 GLU A C 1
ATOM 653 O O . GLU A 1 83 ? -4.409 -9.106 1.381 1.00 69.25 83 GLU A O 1
ATOM 658 N N . ARG A 1 84 ? -2.249 -9.017 0.790 1.00 67.38 84 ARG A N 1
ATOM 659 C CA . ARG A 1 84 ? -1.744 -8.826 2.161 1.00 67.38 84 ARG A CA 1
ATOM 660 C C . ARG A 1 84 ? -2.148 -7.483 2.768 1.00 67.38 84 ARG A C 1
ATOM 662 O O . ARG A 1 84 ? -2.428 -7.415 3.964 1.00 67.38 84 ARG A O 1
ATOM 669 N N . ILE A 1 85 ? -2.153 -6.414 1.974 1.00 71.88 85 ILE A N 1
ATOM 670 C CA . ILE A 1 85 ? -2.521 -5.065 2.426 1.00 71.88 85 ILE A CA 1
ATOM 671 C C . ILE A 1 85 ? -4.041 -4.952 2.601 1.00 71.88 85 ILE A C 1
ATOM 673 O O . ILE A 1 85 ? -4.501 -4.396 3.599 1.00 71.88 85 ILE A O 1
ATOM 677 N N . GLN A 1 86 ? -4.818 -5.530 1.687 1.00 61.28 86 GLN A N 1
ATOM 678 C CA . GLN A 1 86 ? -6.275 -5.483 1.706 1.00 61.28 86 GLN A CA 1
ATOM 679 C C . GLN A 1 86 ? -6.849 -6.265 2.892 1.00 61.28 86 GLN A C 1
ATOM 681 O O . GLN A 1 86 ? -7.683 -5.727 3.616 1.00 61.28 86 GLN A O 1
ATOM 686 N N . GLN A 1 87 ? -6.348 -7.475 3.178 1.00 63.12 87 GLN A N 1
ATOM 687 C CA . GLN A 1 87 ? -6.819 -8.269 4.324 1.00 63.12 87 GLN A CA 1
ATOM 688 C C . GLN A 1 87 ? -6.593 -7.548 5.663 1.00 63.12 87 GLN A C 1
ATOM 690 O O . GLN A 1 87 ? -7.491 -7.483 6.505 1.00 63.12 87 GLN A O 1
ATOM 695 N N . LYS A 1 88 ? -5.419 -6.927 5.840 1.00 65.56 88 LYS A N 1
ATOM 696 C CA . LYS A 1 88 ? -5.089 -6.164 7.054 1.00 65.56 88 LYS A CA 1
ATOM 697 C C . LYS A 1 88 ? -5.869 -4.848 7.163 1.00 65.56 88 LYS A C 1
ATOM 699 O O . LYS A 1 88 ? -6.235 -4.438 8.267 1.00 65.56 88 LYS A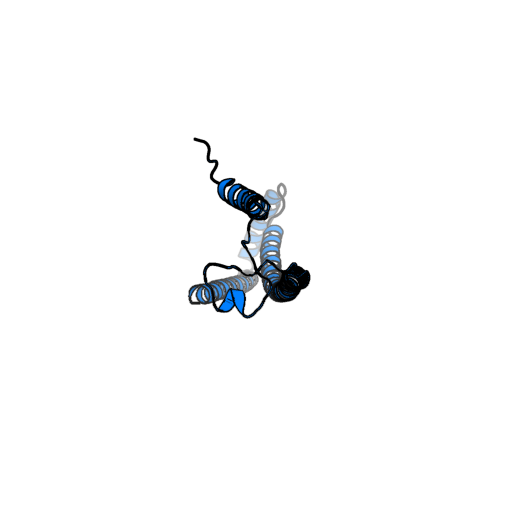 O 1
ATOM 704 N N . SER A 1 89 ? -6.136 -4.181 6.041 1.00 72.19 89 SER A N 1
ATOM 705 C CA . SER A 1 89 ? -6.878 -2.915 6.003 1.00 72.19 89 SER A C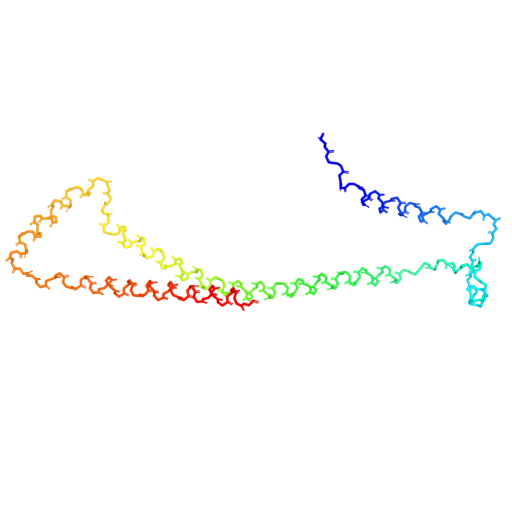A 1
ATOM 706 C C . SER A 1 89 ? -8.378 -3.116 6.233 1.00 72.19 89 SER A C 1
ATOM 708 O O . SER A 1 89 ? -8.976 -2.401 7.036 1.00 72.19 89 SER A O 1
ATOM 710 N N . GLU A 1 90 ? -8.984 -4.137 5.619 1.00 73.62 90 GLU A N 1
ATOM 711 C CA . GLU A 1 90 ? -10.398 -4.461 5.823 1.00 73.62 90 GLU A CA 1
ATOM 712 C C . GLU A 1 90 ? -10.692 -4.850 7.270 1.00 73.62 90 GLU A C 1
ATOM 714 O O . GLU A 1 90 ? -11.693 -4.404 7.833 1.00 73.62 90 GLU A O 1
ATOM 719 N N . GLN A 1 91 ? -9.812 -5.630 7.903 1.00 69.25 91 GLN A N 1
ATOM 720 C CA . GLN A 1 91 ? -9.958 -5.982 9.313 1.00 69.25 91 GLN A CA 1
ATOM 721 C C . GLN A 1 91 ? -9.860 -4.741 10.213 1.00 69.25 91 GLN A C 1
ATOM 723 O O . GLN A 1 91 ? -10.681 -4.572 11.118 1.00 69.25 91 GLN A O 1
ATOM 728 N N . LYS A 1 92 ? -8.932 -3.819 9.912 1.00 71.31 92 LYS A N 1
ATOM 729 C CA . LYS A 1 92 ? -8.806 -2.532 10.614 1.00 71.31 92 LYS A CA 1
ATOM 730 C C . LYS A 1 92 ? -10.043 -1.643 10.417 1.00 71.31 92 LYS A C 1
ATOM 732 O O . LYS A 1 92 ? -10.540 -1.074 11.387 1.00 71.31 92 LYS A O 1
ATOM 737 N N . TRP A 1 93 ? -10.580 -1.555 9.200 1.00 75.50 93 TRP A N 1
ATOM 738 C CA . TRP A 1 93 ? -11.768 -0.753 8.892 1.00 75.50 93 TRP A CA 1
ATOM 739 C C . TRP A 1 93 ? -13.041 -1.314 9.527 1.00 75.50 93 TRP A C 1
ATOM 741 O O . TRP A 1 93 ? -13.795 -0.556 10.137 1.00 75.50 93 TRP A O 1
ATOM 751 N N . ARG A 1 94 ? -13.267 -2.634 9.452 1.00 70.44 94 ARG A N 1
ATOM 752 C CA . ARG A 1 94 ? -14.406 -3.295 10.113 1.00 70.44 94 ARG A CA 1
ATOM 753 C C . ARG A 1 94 ? -14.371 -3.033 11.616 1.00 70.44 94 ARG A C 1
ATOM 755 O O . ARG A 1 94 ? -15.393 -2.707 12.211 1.00 70.44 94 ARG A O 1
ATOM 762 N N . TYR A 1 95 ? -13.187 -3.082 12.217 1.00 69.50 95 TYR A N 1
ATOM 763 C CA . TYR A 1 95 ? -13.013 -2.824 13.639 1.00 69.50 95 TYR A CA 1
ATOM 764 C C . TYR A 1 95 ? -13.262 -1.362 14.035 1.00 69.50 95 TYR A C 1
ATOM 766 O O . TYR A 1 95 ? -14.002 -1.097 14.984 1.00 69.50 95 TYR A O 1
ATOM 774 N N . TYR A 1 96 ? -12.724 -0.411 13.265 1.00 75.00 96 TYR A N 1
ATOM 775 C CA . TYR A 1 96 ? -12.996 1.015 13.455 1.00 75.00 96 TYR A CA 1
ATOM 776 C C . TYR A 1 96 ? -14.492 1.317 13.304 1.00 75.00 96 TYR A C 1
ATOM 778 O O . TYR A 1 96 ? -15.100 1.934 14.178 1.00 75.00 96 TYR A O 1
ATOM 786 N N . ARG A 1 97 ? -15.127 0.786 12.255 1.00 81.94 97 ARG A N 1
ATOM 787 C 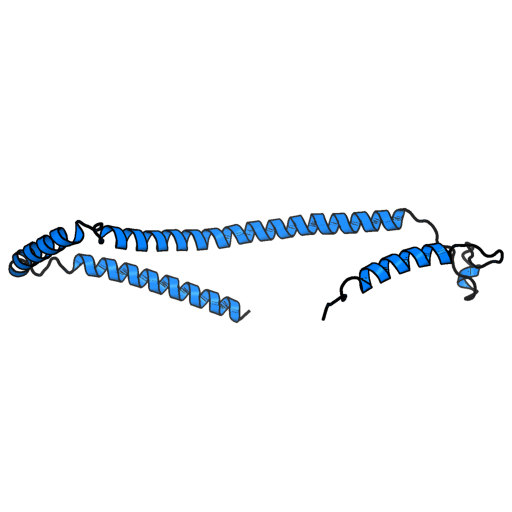CA . ARG A 1 97 ? -16.561 0.956 12.011 1.00 81.94 97 ARG A CA 1
ATOM 788 C C . ARG A 1 97 ? -17.407 0.393 13.154 1.00 81.94 97 ARG A C 1
ATOM 790 O O . ARG A 1 97 ? -18.353 1.055 13.563 1.00 81.94 97 ARG A O 1
ATOM 797 N N . HIS A 1 98 ? -17.053 -0.763 13.715 1.00 76.62 98 HIS A N 1
ATOM 798 C CA . HIS A 1 98 ? -17.756 -1.309 14.880 1.00 76.62 98 HIS A CA 1
ATOM 799 C C . HIS A 1 98 ? -17.615 -0.429 16.127 1.00 76.62 98 HIS A C 1
ATOM 801 O O . HIS A 1 98 ? -18.612 -0.208 16.809 1.00 76.62 98 HIS A O 1
ATOM 807 N N . SER A 1 99 ? -16.426 0.120 16.406 1.00 75.94 99 SER A N 1
ATOM 808 C CA . SER A 1 99 ? -16.261 1.052 17.534 1.00 75.94 99 SER A CA 1
ATOM 809 C C . SER A 1 99 ? -17.096 2.324 17.375 1.00 75.94 99 SER A C 1
ATOM 811 O O . SER A 1 99 ? -17.702 2.781 18.339 1.00 75.94 99 SER A O 1
ATOM 813 N N . VAL A 1 100 ? -17.188 2.846 16.150 1.00 77.81 100 VAL A N 1
ATOM 814 C CA . VAL A 1 100 ? -17.980 4.038 15.840 1.00 77.81 100 VAL A CA 1
ATOM 815 C C . VAL A 1 100 ? -19.471 3.744 15.992 1.00 77.81 100 VAL A C 1
ATOM 817 O O . VAL A 1 100 ? -20.169 4.483 16.675 1.00 77.81 100 VAL A O 1
ATOM 820 N N . VAL A 1 101 ? -19.968 2.644 15.421 1.00 78.44 101 VAL A N 1
ATOM 821 C CA . VAL A 1 101 ? -21.395 2.283 15.501 1.00 78.44 101 VAL A CA 1
ATOM 822 C C . VAL A 1 101 ? -21.849 2.076 16.951 1.00 78.44 101 VAL A C 1
ATOM 824 O O . VAL A 1 101 ? -22.903 2.580 17.320 1.00 78.44 101 VAL A O 1
ATOM 827 N N . ILE A 1 102 ? -21.041 1.425 17.796 1.00 73.44 102 ILE A N 1
ATOM 828 C CA . ILE A 1 102 ? -21.370 1.220 19.220 1.00 73.44 102 ILE A CA 1
ATOM 829 C C . ILE A 1 102 ? -21.426 2.548 19.992 1.00 73.44 102 ILE A C 1
ATOM 831 O O . ILE A 1 102 ? -22.271 2.707 20.878 1.00 73.44 102 ILE A O 1
ATOM 835 N N . ASP A 1 103 ? -20.548 3.501 19.661 1.00 71.56 103 ASP A N 1
ATOM 836 C CA . ASP A 1 103 ? -20.567 4.846 20.249 1.00 71.56 103 ASP A CA 1
ATOM 837 C C . ASP A 1 103 ? -21.814 5.628 19.801 1.00 71.56 103 ASP A C 1
ATOM 839 O O . ASP A 1 103 ? -22.438 6.310 20.612 1.00 71.56 103 ASP A O 1
ATOM 843 N N . TYR A 1 104 ? -22.247 5.471 18.545 1.00 67.31 104 TYR A N 1
ATOM 844 C CA . TYR A 1 104 ? -23.488 6.077 18.048 1.00 67.31 104 TYR A CA 1
ATOM 845 C C . TYR A 1 104 ? -24.753 5.438 18.631 1.00 67.31 104 TYR A C 1
ATOM 847 O O . TYR A 1 104 ? -25.714 6.150 18.894 1.00 67.31 104 TYR A O 1
ATOM 855 N N . GLU A 1 105 ? -24.763 4.133 18.897 1.00 67.56 105 GLU A N 1
ATOM 856 C CA . GLU A 1 105 ? -25.938 3.448 19.453 1.00 67.56 105 GLU A CA 1
ATOM 857 C C . GLU A 1 105 ? -26.241 3.868 20.903 1.00 67.56 105 GLU A C 1
ATOM 859 O O . GLU A 1 105 ? -27.396 3.899 21.323 1.00 67.56 105 GLU A O 1
ATOM 864 N N . HIS A 1 106 ? -25.220 4.301 21.651 1.00 62.88 106 HIS A N 1
ATOM 865 C CA . HIS A 1 106 ? -25.390 4.916 22.974 1.00 62.88 106 HIS A CA 1
ATOM 866 C C . HIS A 1 106 ? -25.642 6.432 22.917 1.00 62.88 106 HIS A C 1
ATOM 868 O O . HIS A 1 106 ? -26.064 7.032 23.911 1.00 62.88 106 HIS A O 1
ATOM 874 N N . ARG A 1 107 ? -25.388 7.076 21.772 1.00 65.00 107 ARG A N 1
ATOM 875 C CA . ARG A 1 107 ? -25.598 8.512 21.565 1.00 65.00 107 ARG A CA 1
ATOM 876 C C . ARG A 1 107 ? -26.915 8.741 20.841 1.00 65.00 107 ARG A C 1
ATOM 878 O O . ARG A 1 107 ? -26.993 8.766 19.619 1.00 65.00 107 ARG A O 1
ATOM 885 N N . ILE A 1 108 ? -27.958 8.980 21.623 1.00 62.81 108 ILE A N 1
ATOM 886 C CA . ILE A 1 108 ? -29.269 9.364 21.095 1.00 62.81 108 ILE A CA 1
ATOM 887 C C . ILE A 1 108 ? -29.129 10.660 20.284 1.00 62.81 108 ILE A C 1
ATOM 889 O O . ILE A 1 108 ? -28.509 11.612 20.777 1.00 62.81 108 ILE A O 1
ATOM 893 N N . PRO A 1 109 ? -29.688 10.723 19.062 1.00 66.38 109 PRO A N 1
ATOM 894 C CA . PRO A 1 109 ? -29.587 11.899 18.209 1.00 66.38 109 PRO A CA 1
ATOM 895 C C . PRO A 1 109 ? -30.147 13.145 18.912 1.00 66.38 109 PRO A C 1
ATOM 897 O O . PRO A 1 109 ? -31.208 13.122 19.542 1.00 66.38 109 PRO A O 1
ATOM 900 N N . SER A 1 110 ? -29.415 14.256 18.811 1.00 50.19 110 SER A N 1
ATOM 901 C CA . SER A 1 110 ? -29.890 15.582 19.233 1.00 50.19 110 SER A CA 1
ATOM 902 C C . SER A 1 110 ? -31.117 15.920 18.378 1.00 50.19 110 SER A C 1
ATOM 904 O O . SER A 1 110 ? -30.964 15.872 17.156 1.00 50.19 110 SER A O 1
ATOM 906 N N . PRO A 1 111 ? -32.332 16.165 18.924 1.00 62.25 111 PRO A N 1
ATOM 907 C CA . PRO A 1 111 ? -32.673 16.839 20.191 1.00 62.25 111 PRO A CA 1
ATOM 908 C C . PRO A 1 111 ? -33.234 15.958 21.338 1.00 62.25 111 PRO A C 1
ATOM 910 O O . PRO A 1 111 ? -33.583 16.483 22.395 1.00 62.25 111 PRO A O 1
ATOM 913 N N . LEU A 1 112 ? -33.326 14.630 21.182 1.00 62.94 112 LEU A N 1
ATOM 914 C CA . LEU A 1 112 ? -33.951 13.727 22.176 1.00 62.94 112 LEU A CA 1
ATOM 915 C C . LEU A 1 112 ? -32.992 13.224 23.270 1.00 62.94 112 LEU A C 1
ATOM 917 O O . LEU A 1 112 ? -33.403 12.524 24.198 1.00 62.94 112 LEU A O 1
ATOM 921 N N . ASN A 1 113 ? -31.718 13.613 23.201 1.00 69.81 113 ASN A N 1
ATOM 922 C CA . ASN A 1 113 ? -30.708 13.286 24.208 1.00 69.81 113 ASN A CA 1
ATOM 923 C C . ASN A 1 113 ? -31.124 13.774 25.612 1.00 69.81 113 ASN A C 1
ATOM 925 O O . ASN A 1 113 ? -31.000 13.038 26.586 1.00 69.81 113 ASN A O 1
ATOM 929 N N . PHE A 1 114 ? -31.695 14.978 25.722 1.00 70.12 114 PHE A N 1
ATOM 930 C CA . PHE A 1 114 ? -32.067 15.569 27.012 1.00 70.12 114 PHE A CA 1
ATOM 931 C C . PHE A 1 114 ? -33.191 14.806 27.750 1.00 70.12 114 PHE A C 1
ATOM 933 O O . PHE A 1 114 ? -32.961 14.391 28.890 1.00 70.12 114 PHE A O 1
ATOM 940 N N . PRO A 1 115 ? -34.367 14.531 27.140 1.00 76.69 115 PRO A N 1
ATOM 941 C CA . PRO A 1 115 ? -35.432 13.789 27.821 1.00 76.69 115 PRO A CA 1
ATOM 942 C C . PRO A 1 115 ? -35.035 12.345 28.160 1.00 76.69 115 PRO A C 1
ATOM 944 O O . PRO A 1 115 ? -35.364 11.857 29.240 1.00 76.69 115 PRO A O 1
ATOM 947 N N . PHE A 1 116 ? -34.273 11.665 27.298 1.00 74.38 116 PHE A N 1
ATOM 948 C CA . PHE A 1 116 ? -33.860 10.285 27.567 1.00 74.38 116 PHE A CA 1
ATOM 949 C C . PHE A 1 116 ? -32.830 10.186 28.699 1.00 74.38 116 PHE A C 1
ATOM 951 O O . PHE A 1 116 ? -32.895 9.275 29.526 1.00 74.38 116 PHE A O 1
ATOM 958 N N . ARG A 1 117 ? -31.906 11.154 28.793 1.00 76.31 117 ARG A N 1
ATOM 959 C CA . ARG A 1 117 ? -30.948 11.239 29.906 1.00 76.31 117 ARG A CA 1
ATOM 960 C C . ARG A 1 117 ? -31.671 11.424 31.238 1.00 76.31 117 ARG A C 1
ATOM 962 O O . ARG A 1 117 ? -31.355 10.705 32.182 1.00 76.31 117 ARG A O 1
ATOM 969 N N . ILE A 1 118 ? -32.683 12.290 31.298 1.00 77.31 118 ILE A N 1
ATOM 970 C CA . ILE A 1 118 ? -33.486 12.509 32.512 1.00 77.31 118 ILE A CA 1
ATOM 971 C C . ILE A 1 118 ? -34.233 11.231 32.927 1.00 77.31 118 ILE A C 1
ATOM 973 O O . ILE A 1 118 ? -34.111 10.801 34.073 1.00 77.31 118 ILE A O 1
ATOM 977 N N . LEU A 1 119 ? -34.929 10.566 31.998 1.00 78.62 119 LEU A N 1
ATOM 978 C CA . LEU A 1 119 ? -35.641 9.309 32.276 1.00 78.62 119 LEU A CA 1
ATOM 979 C C . LEU A 1 119 ? -34.700 8.188 32.741 1.00 78.62 119 LEU A C 1
ATOM 981 O O . LEU A 1 119 ? -35.057 7.401 33.617 1.00 78.62 119 LEU A O 1
ATOM 985 N N . SER A 1 120 ? -33.492 8.112 32.175 1.00 73.62 120 SER A N 1
ATOM 986 C CA . SER A 1 120 ? -32.496 7.115 32.577 1.00 73.62 120 SER A CA 1
ATOM 987 C C . SER A 1 120 ? -31.991 7.332 34.007 1.00 73.62 120 SER A C 1
ATOM 989 O O . SER A 1 120 ? -31.867 6.361 34.746 1.00 73.62 120 SER A O 1
ATOM 991 N N . VAL A 1 121 ? -31.772 8.586 34.424 1.00 80.12 121 VAL A N 1
ATOM 992 C CA . VAL A 1 121 ? -31.323 8.927 35.784 1.00 80.12 121 VAL A CA 1
ATOM 993 C C . VAL A 1 121 ? -32.419 8.634 36.802 1.00 80.12 121 VAL A C 1
ATOM 995 O O . VAL A 1 121 ? -32.125 8.012 37.816 1.00 80.12 121 VAL A O 1
ATOM 998 N N . ILE A 1 122 ? -33.672 8.996 36.506 1.00 79.25 122 ILE A N 1
ATOM 999 C CA . ILE A 1 122 ? -34.824 8.710 37.376 1.00 79.25 122 ILE A CA 1
ATOM 1000 C C . ILE A 1 122 ? -34.998 7.197 37.552 1.00 79.25 122 ILE A C 1
ATOM 1002 O O . ILE A 1 122 ? -35.051 6.704 38.670 1.00 79.25 122 ILE A O 1
ATOM 1006 N N . ASN A 1 123 ? -35.009 6.430 36.458 1.00 76.31 123 ASN A N 1
ATOM 1007 C CA . ASN A 1 123 ? -35.136 4.974 36.549 1.00 76.31 123 ASN A CA 1
ATOM 1008 C C . ASN A 1 123 ? -33.936 4.321 37.248 1.00 76.31 123 ASN A C 1
ATOM 1010 O O . ASN A 1 123 ? -34.104 3.311 37.930 1.00 76.31 123 ASN A O 1
ATOM 1014 N N . TYR A 1 124 ? -32.729 4.869 37.075 1.00 72.69 124 TYR A N 1
ATOM 1015 C CA . TYR A 1 124 ? -31.526 4.370 37.733 1.00 72.69 124 TYR A CA 1
ATOM 1016 C C . TYR A 1 124 ? -31.573 4.623 39.238 1.00 72.69 124 TYR A C 1
ATOM 1018 O O . TYR A 1 124 ? -31.316 3.689 39.987 1.00 72.69 124 TYR A O 1
ATOM 1026 N N . THR A 1 125 ? -31.957 5.817 39.701 1.00 67.50 125 THR A N 1
ATOM 1027 C CA . THR A 1 125 ? -32.073 6.099 41.141 1.00 67.50 125 THR A CA 1
ATOM 1028 C C . THR A 1 125 ? -33.141 5.227 41.800 1.00 67.50 125 THR A C 1
ATOM 1030 O O . THR A 1 125 ? -32.862 4.638 42.839 1.00 67.50 125 THR A O 1
ATOM 1033 N N . THR A 1 126 ? -34.291 5.008 41.152 1.00 66.75 126 THR A N 1
ATOM 1034 C CA . THR A 1 126 ? -35.341 4.111 41.676 1.00 66.75 126 THR A CA 1
ATOM 1035 C C . THR A 1 126 ? -34.934 2.627 41.661 1.00 66.75 126 THR A C 1
ATOM 1037 O O . THR A 1 126 ? -35.342 1.863 42.533 1.00 66.75 126 THR A O 1
ATOM 1040 N N . LYS A 1 127 ? -34.115 2.175 40.694 1.00 61.88 127 LYS A N 1
ATOM 1041 C CA . LYS A 1 127 ? -33.626 0.778 40.636 1.00 61.88 127 LYS A CA 1
ATOM 1042 C C . LYS A 1 127 ? -32.405 0.506 41.509 1.00 61.88 127 LYS A C 1
ATOM 1044 O O . LYS A 1 127 ? -32.241 -0.628 41.956 1.00 61.88 127 LYS A O 1
ATOM 1049 N N . HIS A 1 128 ? -31.529 1.485 41.711 1.00 60.44 128 HIS A N 1
ATOM 1050 C CA . HIS A 1 128 ? -30.265 1.290 42.425 1.00 60.44 128 HIS A CA 1
ATOM 1051 C C . HIS A 1 128 ? -30.476 1.123 43.935 1.00 60.44 128 HIS A C 1
ATOM 1053 O O . HIS A 1 128 ? -29.691 0.435 44.583 1.00 60.44 128 HIS A O 1
ATOM 1059 N N . GLU A 1 129 ? -31.580 1.652 44.471 1.00 57.69 129 GLU A N 1
ATOM 1060 C CA . GLU A 1 129 ? -32.063 1.323 45.819 1.00 57.69 129 GLU A CA 1
ATOM 1061 C C . GLU A 1 129 ? -32.601 -0.117 45.917 1.00 57.69 129 GLU A C 1
ATOM 1063 O O . GLU A 1 129 ? -32.618 -0.695 46.999 1.00 57.69 129 GLU A O 1
ATOM 1068 N N . CYS A 1 130 ? -32.994 -0.733 44.795 1.00 59.41 130 CYS A N 1
ATOM 1069 C CA . CYS A 1 130 ? -33.683 -2.023 44.783 1.00 59.41 130 CYS A CA 1
ATOM 1070 C C . CYS A 1 130 ? -32.788 -3.224 44.387 1.00 59.41 130 CYS A C 1
ATOM 1072 O O . CYS A 1 130 ? -33.062 -4.333 44.835 1.00 59.41 130 CYS A O 1
ATOM 1074 N N . CYS A 1 131 ? -31.713 -3.059 43.591 1.00 57.88 131 CYS A N 1
ATOM 1075 C CA . CYS A 1 131 ? -30.820 -4.168 43.175 1.00 57.88 131 CYS A CA 1
ATOM 1076 C C . CYS A 1 131 ? -29.394 -3.725 42.725 1.00 57.88 131 CYS A C 1
ATOM 1078 O O . CYS A 1 131 ? -29.212 -3.339 41.566 1.00 57.88 131 CYS A O 1
ATOM 1080 N N . PRO A 1 132 ? -28.336 -3.892 43.551 1.00 62.44 132 PRO A N 1
ATOM 1081 C CA . PRO A 1 132 ? -26.944 -3.528 43.210 1.00 62.44 132 PRO A CA 1
ATOM 1082 C C . PRO A 1 132 ? -26.216 -4.453 42.207 1.00 62.44 132 PRO A C 1
ATOM 1084 O O . PRO A 1 132 ? -25.098 -4.172 41.775 1.00 62.44 132 PRO A O 1
ATOM 1087 N N . CYS A 1 133 ? -26.789 -5.602 41.846 1.00 58.22 133 CYS A N 1
ATOM 1088 C CA . CYS A 1 133 ? -26.083 -6.685 41.146 1.00 58.22 133 CYS A CA 1
ATOM 1089 C C . CYS A 1 133 ? -26.089 -6.601 39.601 1.00 58.22 133 CYS A C 1
ATOM 1091 O O . CYS A 1 133 ? -25.331 -7.323 38.952 1.00 58.22 133 CYS A O 1
ATOM 1093 N N . LEU A 1 134 ? -26.869 -5.700 38.992 1.00 56.97 134 LEU A N 1
ATOM 1094 C CA . LEU A 1 134 ? -27.042 -5.612 37.529 1.00 56.97 134 LEU A CA 1
ATOM 1095 C C . LEU A 1 134 ? -25.921 -4.857 36.781 1.00 56.97 134 LEU A C 1
ATOM 1097 O O . LEU A 1 134 ? -25.780 -5.028 35.571 1.00 56.97 134 LEU A O 1
ATOM 1101 N N . GLY A 1 135 ? -25.083 -4.075 37.470 1.00 55.22 135 GLY A N 1
ATOM 1102 C CA . GLY A 1 135 ? -24.031 -3.259 36.837 1.00 55.22 135 GLY A CA 1
ATOM 1103 C C . GLY A 1 135 ? -22.805 -4.035 36.331 1.00 55.22 135 GLY A C 1
ATOM 1104 O O . GLY A 1 135 ? -22.049 -3.537 35.500 1.00 55.22 135 GLY A O 1
ATOM 1105 N N . LYS A 1 136 ? -22.598 -5.278 36.784 1.00 55.50 136 LYS A N 1
ATOM 1106 C CA . LYS A 1 136 ? -21.345 -6.015 36.526 1.00 55.50 136 LYS A CA 1
ATOM 1107 C C . LYS A 1 136 ? -21.242 -6.616 35.116 1.00 55.50 136 LYS A C 1
ATOM 1109 O O . LYS A 1 136 ? -20.138 -6.892 34.652 1.00 55.50 136 LYS A O 1
ATOM 1114 N N . LYS A 1 137 ? -22.363 -6.811 34.411 1.00 55.22 137 LYS A N 1
ATOM 1115 C CA . LYS A 1 137 ? -22.387 -7.537 33.124 1.00 55.22 137 LYS A CA 1
ATOM 1116 C C . LYS A 1 137 ? -21.848 -6.702 31.952 1.00 55.22 137 LYS A C 1
ATOM 1118 O O . LYS A 1 137 ? -21.155 -7.233 31.089 1.00 55.22 137 LYS A O 1
ATOM 1123 N N . THR A 1 138 ? -22.109 -5.395 31.949 1.00 56.69 138 THR A N 1
ATOM 1124 C CA . THR A 1 138 ? -21.687 -4.475 30.876 1.00 56.69 138 THR A CA 1
ATOM 1125 C C . THR A 1 138 ? -20.196 -4.136 30.957 1.00 56.69 138 THR A C 1
ATOM 1127 O O . THR A 1 138 ? -19.522 -4.044 29.931 1.00 56.69 138 THR A O 1
ATOM 1130 N N . GLN A 1 139 ? -19.648 -4.037 32.174 1.00 61.66 139 GLN A N 1
ATOM 1131 C CA . GLN A 1 139 ? -18.236 -3.715 32.401 1.00 61.66 139 GLN A CA 1
ATOM 1132 C C . GLN A 1 139 ? -17.294 -4.823 31.893 1.00 61.66 139 GLN A C 1
ATOM 1134 O O . GLN A 1 139 ? -16.284 -4.527 31.258 1.00 61.66 139 GLN A O 1
ATOM 1139 N N . GLY A 1 140 ? -17.660 -6.099 32.075 1.00 62.62 140 GLY A N 1
ATOM 1140 C CA . GLY A 1 140 ? -16.849 -7.227 31.599 1.00 62.62 140 GLY A CA 1
ATOM 1141 C C . GLY A 1 140 ? -16.718 -7.303 30.072 1.00 62.62 140 GLY A C 1
ATOM 1142 O O . GLY A 1 140 ? -15.659 -7.653 29.554 1.00 62.62 140 GLY A O 1
ATOM 1143 N N . ASN A 1 141 ? -17.764 -6.929 29.328 1.00 67.38 141 ASN A N 1
ATOM 1144 C CA . ASN A 1 141 ? -17.730 -6.970 27.863 1.00 67.38 141 ASN A CA 1
ATOM 1145 C C . ASN A 1 141 ? -16.833 -5.856 27.281 1.00 67.38 141 ASN A C 1
ATOM 1147 O O . ASN A 1 141 ? -16.086 -6.089 26.330 1.00 67.38 141 ASN A O 1
ATOM 1151 N N . MET A 1 142 ? -16.831 -4.677 27.916 1.00 68.88 142 MET A N 1
ATOM 1152 C CA . MET A 1 142 ? -15.955 -3.552 27.567 1.00 68.88 142 MET A CA 1
ATOM 1153 C C . MET A 1 142 ? -14.476 -3.877 27.818 1.00 68.88 142 MET A C 1
ATOM 1155 O O . MET A 1 142 ? -13.629 -3.618 26.962 1.00 68.88 142 MET A O 1
ATOM 1159 N N . GLU A 1 143 ? -14.150 -4.495 28.959 1.00 80.19 143 GLU A N 1
ATOM 1160 C CA . GLU A 1 143 ? -12.771 -4.900 29.255 1.00 80.19 143 GLU A CA 1
ATOM 1161 C C . GLU A 1 143 ? -12.233 -5.917 28.244 1.00 80.19 143 GLU A C 1
ATOM 1163 O O . GLU A 1 143 ? -11.084 -5.812 27.808 1.00 80.19 143 GLU A O 1
ATOM 1168 N N . ASN A 1 144 ? -13.062 -6.870 27.814 1.00 79.75 144 ASN A N 1
ATOM 1169 C CA . ASN A 1 144 ? -12.683 -7.843 26.790 1.00 79.75 144 ASN A CA 1
ATOM 1170 C C . ASN A 1 144 ? -12.411 -7.173 25.431 1.00 79.75 144 ASN A C 1
ATOM 1172 O O . ASN A 1 144 ? -11.463 -7.549 24.738 1.00 79.75 144 ASN A O 1
ATOM 1176 N N . MET A 1 145 ? -13.187 -6.148 25.066 1.00 76.44 145 MET A N 1
ATOM 1177 C CA . MET A 1 145 ? -12.957 -5.344 23.859 1.00 76.44 145 MET A CA 1
ATOM 1178 C C . MET A 1 145 ? -11.666 -4.517 23.952 1.00 76.44 145 MET A C 1
ATOM 1180 O O . MET A 1 145 ? -10.866 -4.508 23.018 1.00 76.44 145 MET A O 1
ATOM 1184 N N . LEU A 1 146 ? -11.408 -3.884 25.100 1.00 82.25 146 LEU A N 1
ATOM 1185 C CA . LEU A 1 146 ? -10.179 -3.127 25.371 1.00 82.25 146 LEU A CA 1
ATOM 1186 C C . LEU A 1 146 ? -8.926 -4.013 25.357 1.00 82.25 146 LEU A C 1
ATOM 1188 O O . LEU A 1 146 ? -7.870 -3.594 24.884 1.00 82.25 146 LEU A O 1
ATOM 1192 N N . ARG A 1 147 ? -9.027 -5.255 25.840 1.00 85.38 147 ARG A N 1
ATOM 1193 C CA . ARG A 1 147 ? -7.936 -6.239 25.748 1.00 85.38 147 ARG A CA 1
ATOM 1194 C C . ARG A 1 147 ? -7.625 -6.586 24.294 1.00 85.38 147 ARG A C 1
ATOM 1196 O O . ARG A 1 147 ? -6.452 -6.571 23.928 1.00 85.38 147 ARG A O 1
ATOM 1203 N N . LYS A 1 148 ? -8.652 -6.793 23.461 1.00 83.56 148 LYS A N 1
ATOM 1204 C CA . LYS A 1 148 ? -8.490 -7.014 22.014 1.00 83.56 148 LYS A CA 1
ATOM 1205 C C . LYS A 1 148 ? -7.886 -5.794 21.305 1.00 83.56 148 LYS A C 1
ATOM 1207 O O . LYS A 1 148 ? -6.977 -5.962 20.500 1.00 83.56 148 LYS A O 1
ATOM 1212 N N . GLN A 1 149 ? -8.301 -4.570 21.660 1.00 80.44 149 GLN A N 1
ATOM 1213 C CA . GLN A 1 149 ? -7.676 -3.320 21.183 1.00 80.44 149 GLN A CA 1
ATOM 1214 C C . GLN A 1 149 ? -6.177 -3.275 21.514 1.00 80.44 149 GLN A C 1
ATOM 1216 O O . GLN A 1 149 ? -5.352 -3.011 20.644 1.00 80.44 149 GLN A O 1
ATOM 1221 N N . ARG A 1 150 ? -5.810 -3.554 22.773 1.00 85.00 150 ARG A N 1
ATOM 1222 C CA . ARG A 1 150 ? -4.406 -3.555 23.209 1.00 85.00 150 ARG A CA 1
ATOM 1223 C C . ARG A 1 150 ? -3.584 -4.638 22.518 1.00 85.00 150 ARG A C 1
ATOM 1225 O O . ARG A 1 150 ? -2.426 -4.385 22.214 1.00 85.00 150 ARG A O 1
ATOM 1232 N N . GLN A 1 151 ? -4.151 -5.821 22.291 1.00 85.38 151 GLN A N 1
ATOM 1233 C CA . GLN A 1 151 ? -3.480 -6.897 21.554 1.00 85.38 151 GLN A CA 1
ATOM 1234 C C . GLN A 1 151 ? -3.189 -6.473 20.114 1.00 85.38 151 GLN A C 1
ATOM 1236 O O . GLN A 1 151 ? -2.041 -6.525 19.691 1.00 85.38 151 GLN A O 1
ATOM 1241 N N . PHE A 1 152 ? -4.183 -5.920 19.420 1.00 83.62 152 PHE A N 1
ATOM 1242 C CA . PHE A 1 152 ? -4.007 -5.414 18.061 1.00 83.62 152 PHE A CA 1
ATOM 1243 C C . PHE A 1 152 ? -2.983 -4.265 17.981 1.00 83.62 152 PHE A C 1
ATOM 1245 O O . PHE A 1 152 ? -2.154 -4.219 17.078 1.00 83.62 152 PHE A O 1
ATOM 1252 N N . ALA A 1 153 ? -2.984 -3.349 18.957 1.00 83.00 153 ALA A N 1
ATOM 1253 C CA . ALA A 1 153 ? -1.987 -2.280 19.031 1.00 83.00 153 ALA A CA 1
ATOM 1254 C C . ALA A 1 153 ? -0.560 -2.821 19.242 1.00 83.00 153 ALA A C 1
ATOM 1256 O O . ALA A 1 153 ? 0.382 -2.304 18.646 1.00 83.00 153 ALA A O 1
ATOM 1257 N N . LYS A 1 154 ? -0.396 -3.875 20.055 1.00 89.12 154 LYS A N 1
ATOM 1258 C CA .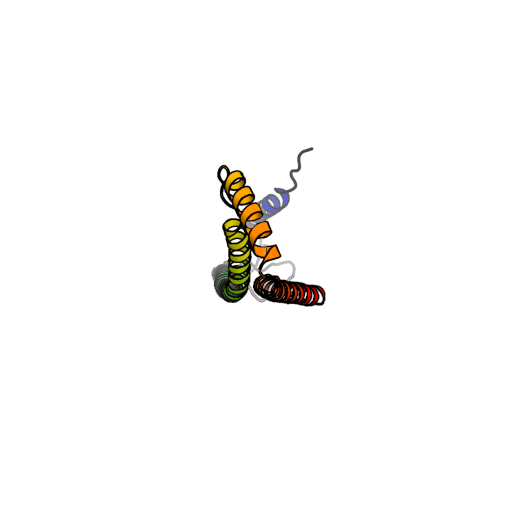 LYS A 1 154 ? 0.901 -4.540 20.256 1.00 89.12 154 LYS A CA 1
ATOM 1259 C C . LYS A 1 154 ? 1.406 -5.198 18.975 1.00 89.12 154 LYS A C 1
ATOM 1261 O O . LYS A 1 154 ? 2.569 -5.006 18.642 1.00 89.12 154 LYS A O 1
ATOM 1266 N N . GLU A 1 155 ? 0.533 -5.885 18.241 1.00 84.88 155 GLU A N 1
ATOM 1267 C CA . GLU A 1 155 ? 0.876 -6.495 16.950 1.00 84.88 155 GLU A CA 1
ATOM 1268 C C . GLU A 1 155 ? 1.355 -5.445 15.937 1.00 84.88 155 GLU A C 1
ATOM 1270 O O . GLU A 1 155 ? 2.356 -5.655 15.259 1.00 84.88 155 GLU A O 1
ATOM 1275 N N . ILE A 1 156 ? 0.714 -4.271 15.878 1.00 82.44 156 ILE A N 1
ATOM 1276 C CA . ILE A 1 156 ? 1.154 -3.176 14.994 1.00 82.44 156 ILE A CA 1
ATOM 1277 C C . ILE A 1 156 ? 2.560 -2.681 15.366 1.00 82.44 156 ILE A C 1
ATOM 1279 O O . ILE A 1 156 ? 3.393 -2.500 14.477 1.00 82.44 156 ILE A O 1
ATOM 1283 N N . ILE A 1 157 ? 2.825 -2.472 16.659 1.00 84.31 157 ILE A N 1
ATOM 1284 C CA . ILE A 1 157 ? 4.130 -2.003 17.154 1.00 84.31 157 ILE A CA 1
ATOM 1285 C C . ILE A 1 157 ? 5.222 -3.044 16.871 1.00 84.31 157 ILE A C 1
ATOM 1287 O O . ILE A 1 157 ? 6.342 -2.695 16.496 1.00 84.31 157 ILE A O 1
ATOM 1291 N N . GLU A 1 158 ? 4.905 -4.327 17.023 1.00 89.06 158 GLU A N 1
ATOM 1292 C CA . GLU A 1 158 ? 5.828 -5.427 16.751 1.00 89.06 158 GLU A CA 1
ATOM 1293 C C . GLU A 1 158 ? 6.136 -5.557 15.251 1.00 89.06 158 GLU A C 1
ATOM 1295 O O . GLU A 1 158 ? 7.300 -5.686 14.865 1.00 89.06 158 GLU A O 1
ATOM 1300 N N . GLU A 1 159 ? 5.126 -5.403 14.389 1.00 82.81 159 GLU A N 1
ATOM 1301 C CA . GLU A 1 159 ? 5.321 -5.334 12.937 1.00 82.81 159 GLU A CA 1
ATOM 1302 C C . GLU A 1 159 ? 6.169 -4.127 12.513 1.00 82.81 159 GLU A C 1
ATOM 1304 O O . GLU A 1 159 ? 6.962 -4.220 11.574 1.00 82.81 159 GLU A O 1
ATOM 1309 N N . GLU A 1 160 ? 6.028 -2.991 13.193 1.00 81.94 160 GLU A N 1
ATOM 1310 C CA . GLU A 1 160 ? 6.819 -1.788 12.931 1.00 81.94 160 GLU A CA 1
ATOM 1311 C C . GLU A 1 160 ? 8.274 -1.943 13.389 1.00 81.94 160 GLU A C 1
ATOM 1313 O O . GLU A 1 160 ? 9.197 -1.580 12.659 1.00 81.94 160 GLU A O 1
ATOM 1318 N N . LYS A 1 161 ? 8.502 -2.601 14.530 1.00 87.00 161 LYS A N 1
ATOM 1319 C CA . LYS A 1 161 ? 9.845 -2.976 14.987 1.00 87.00 161 LYS A CA 1
ATOM 1320 C C . LYS A 1 161 ? 10.531 -3.912 13.990 1.00 87.00 161 LYS A C 1
ATOM 1322 O O . LYS A 1 161 ? 11.686 -3.684 13.633 1.00 87.00 161 LYS A O 1
ATOM 1327 N N . HIS A 1 162 ? 9.820 -4.914 13.475 1.00 75.81 162 HIS A N 1
ATOM 1328 C CA . HIS A 1 162 ? 10.342 -5.802 12.433 1.00 75.81 162 HIS A CA 1
ATOM 1329 C C . HIS A 1 162 ? 10.640 -5.086 11.109 1.00 75.81 162 HIS A C 1
ATOM 1331 O O . HIS A 1 162 ? 11.548 -5.511 10.396 1.00 75.81 162 HIS A O 1
ATOM 1337 N N . ARG A 1 163 ? 9.914 -4.007 10.780 1.00 75.69 163 ARG A N 1
ATOM 1338 C CA . ARG A 1 163 ? 10.220 -3.159 9.616 1.00 75.69 163 ARG A CA 1
ATOM 1339 C C . ARG A 1 163 ? 11.460 -2.288 9.810 1.00 75.69 163 ARG A C 1
ATOM 1341 O O . ARG A 1 163 ? 12.180 -2.107 8.845 1.00 75.69 163 ARG A O 1
ATOM 1348 N N . ASN A 1 164 ? 11.713 -1.784 11.016 1.00 73.75 164 ASN A N 1
ATOM 1349 C CA . ASN A 1 164 ? 12.849 -0.889 11.287 1.00 73.75 164 ASN A CA 1
ATOM 1350 C C . ASN A 1 164 ? 14.164 -1.627 11.597 1.00 73.75 164 ASN A C 1
ATOM 1352 O O . ASN A 1 164 ? 15.220 -1.005 11.631 1.00 73.75 164 ASN A O 1
ATOM 1356 N N . THR A 1 165 ? 14.103 -2.936 11.865 1.00 77.50 165 THR A N 1
ATOM 1357 C CA . THR A 1 165 ? 15.281 -3.778 12.165 1.00 77.50 165 THR A CA 1
ATOM 1358 C C . THR A 1 165 ? 15.782 -4.550 10.928 1.00 77.50 165 THR A C 1
ATOM 1360 O O . THR A 1 165 ? 16.739 -5.312 11.024 1.00 77.50 165 THR A O 1
ATOM 1363 N N . LYS A 1 166 ? 15.122 -4.388 9.777 1.00 49.78 166 LYS A N 1
ATOM 1364 C CA . LYS A 1 166 ? 15.527 -4.922 8.469 1.00 49.78 166 LYS A CA 1
ATOM 1365 C C . LYS A 1 166 ? 16.019 -3.793 7.582 1.00 49.78 166 LYS A C 1
ATOM 1367 O O . LYS A 1 166 ? 16.919 -4.081 6.768 1.00 49.78 166 LYS A O 1
#

Radius of gyration: 38.76 Å; chains: 1; bounding box: 83×44×97 Å